Protein AF-A0A7X7GTH3-F1 (afdb_monomer_lite)

Radius of gyration: 14.43 Å; chains: 1; bounding box: 31×50×31 Å

Structure (mmCIF, N/CA/C/O backbone):
data_AF-A0A7X7GTH3-F1
#
_entry.id   AF-A0A7X7GTH3-F1
#
loop_
_atom_site.group_PDB
_atom_site.id
_atom_site.type_symbol
_atom_site.label_atom_id
_atom_site.label_alt_id
_atom_site.label_comp_id
_atom_site.label_asym_id
_atom_site.label_entity_id
_atom_site.label_seq_id
_atom_site.pdbx_PDB_ins_code
_atom_site.Cartn_x
_atom_site.Cartn_y
_atom_site.Cartn_z
_atom_site.occupancy
_atom_site.B_iso_or_equiv
_atom_site.auth_seq_id
_atom_site.auth_comp_id
_atom_site.auth_asym_id
_atom_site.auth_atom_id
_atom_site.pdbx_PDB_model_num
ATOM 1 N N . MET A 1 1 ? 0.604 -34.550 0.422 1.00 40.12 1 MET A N 1
ATOM 2 C CA . MET A 1 1 ? 1.526 -33.837 -0.494 1.00 40.12 1 MET A CA 1
ATOM 3 C C . MET A 1 1 ? 0.858 -32.539 -0.937 1.00 40.12 1 MET A C 1
ATOM 5 O O . MET A 1 1 ? -0.022 -32.590 -1.784 1.00 40.12 1 MET A O 1
ATOM 9 N N . SER A 1 2 ? 1.193 -31.396 -0.328 1.00 47.06 2 SER A N 1
ATOM 10 C CA . SER A 1 2 ? 0.607 -30.098 -0.708 1.00 47.06 2 SER A CA 1
ATOM 11 C C . SER A 1 2 ? 1.187 -29.618 -2.035 1.00 47.06 2 SER A C 1
ATOM 13 O O . SER A 1 2 ? 2.391 -29.385 -2.149 1.00 47.06 2 SER A O 1
ATOM 15 N N . ALA A 1 3 ? 0.329 -29.478 -3.044 1.00 51.84 3 ALA A N 1
ATOM 16 C CA . ALA A 1 3 ? 0.685 -28.911 -4.334 1.00 51.84 3 ALA A CA 1
ATOM 17 C C . ALA A 1 3 ? 1.100 -27.442 -4.149 1.00 51.84 3 ALA A C 1
ATOM 19 O O . ALA A 1 3 ? 0.272 -26.579 -3.861 1.00 51.84 3 ALA A O 1
ATOM 20 N N . ARG A 1 4 ? 2.396 -27.144 -4.306 1.00 56.72 4 ARG A N 1
ATOM 21 C CA . ARG A 1 4 ? 2.867 -25.758 -4.422 1.00 56.72 4 ARG A CA 1
ATOM 22 C C . ARG A 1 4 ? 2.154 -25.108 -5.616 1.00 56.72 4 ARG A C 1
ATOM 24 O O . ARG A 1 4 ? 2.188 -25.691 -6.703 1.00 56.72 4 ARG A O 1
ATOM 31 N N . PRO A 1 5 ? 1.552 -23.915 -5.465 1.00 54.31 5 PRO A N 1
ATOM 32 C CA . PRO A 1 5 ? 0.898 -23.250 -6.579 1.00 54.31 5 PRO A CA 1
ATOM 33 C C . PRO A 1 5 ? 1.935 -22.921 -7.661 1.00 54.31 5 PRO A C 1
ATOM 35 O O . PRO A 1 5 ? 2.806 -22.061 -7.488 1.00 54.31 5 PRO A O 1
ATOM 38 N N . ARG A 1 6 ? 1.852 -23.648 -8.783 1.00 62.16 6 ARG A N 1
ATOM 39 C CA . ARG A 1 6 ? 2.665 -23.416 -9.988 1.00 62.16 6 ARG A CA 1
ATOM 40 C C . ARG A 1 6 ? 2.280 -22.112 -10.693 1.00 62.16 6 ARG A C 1
ATOM 42 O O . ARG A 1 6 ? 3.102 -21.569 -11.417 1.00 62.16 6 ARG A O 1
ATOM 49 N N . ASP A 1 7 ? 1.093 -21.581 -10.407 1.00 67.50 7 ASP A N 1
ATOM 50 C CA . ASP A 1 7 ? 0.608 -20.305 -10.923 1.00 67.50 7 ASP A CA 1
ATOM 51 C C . ASP A 1 7 ? 1.121 -19.115 -10.071 1.00 67.50 7 ASP A C 1
ATOM 53 O O . ASP A 1 7 ? 0.790 -19.014 -8.880 1.00 67.50 7 ASP A O 1
ATOM 57 N N . PRO A 1 8 ? 1.926 -18.196 -10.640 1.00 60.47 8 PRO A N 1
ATOM 58 C CA . PRO A 1 8 ? 2.367 -16.986 -9.949 1.00 60.47 8 PRO A CA 1
ATOM 59 C C . PRO A 1 8 ? 1.199 -16.078 -9.526 1.00 60.47 8 PRO A C 1
ATOM 61 O O . PRO A 1 8 ? 1.297 -15.425 -8.487 1.00 60.47 8 PRO A O 1
ATOM 64 N N . ALA A 1 9 ? 0.068 -16.074 -10.242 1.00 63.25 9 ALA A N 1
ATOM 65 C CA . ALA A 1 9 ? -1.118 -15.316 -9.845 1.00 63.25 9 ALA A CA 1
ATOM 66 C C . ALA A 1 9 ? -1.812 -15.921 -8.612 1.00 63.25 9 ALA A C 1
ATOM 68 O O . ALA A 1 9 ? -2.314 -15.186 -7.759 1.00 63.25 9 ALA A O 1
ATOM 69 N N . ALA A 1 10 ? -1.804 -17.249 -8.464 1.00 61.56 10 ALA A N 1
ATOM 70 C CA . ALA A 1 10 ? -2.278 -17.924 -7.256 1.00 61.56 10 ALA A CA 1
ATOM 71 C C . ALA A 1 10 ? -1.404 -17.602 -6.031 1.00 61.56 10 ALA A C 1
ATOM 73 O O . ALA A 1 10 ? -1.941 -17.348 -4.954 1.00 61.56 10 ALA A O 1
ATOM 74 N N . ARG A 1 11 ? -0.074 -17.514 -6.196 1.00 60.28 11 ARG A N 1
ATOM 75 C CA . ARG A 1 11 ? 0.826 -17.039 -5.127 1.00 60.28 11 ARG A CA 1
ATOM 76 C C . ARG A 1 11 ? 0.549 -15.584 -4.748 1.00 60.28 11 ARG A C 1
ATOM 78 O O . ARG A 1 11 ? 0.432 -15.287 -3.566 1.00 60.28 11 ARG A O 1
ATOM 85 N N . THR A 1 12 ? 0.364 -14.689 -5.720 1.00 64.00 12 THR A N 1
ATOM 86 C CA . THR A 1 12 ? 0.014 -13.285 -5.436 1.00 64.00 12 THR A CA 1
ATOM 87 C C . THR A 1 12 ? -1.318 -13.155 -4.683 1.00 64.00 12 THR A C 1
ATOM 89 O O . THR A 1 12 ? -1.429 -12.312 -3.794 1.00 64.00 12 THR A O 1
ATOM 92 N N . ARG A 1 13 ? -2.316 -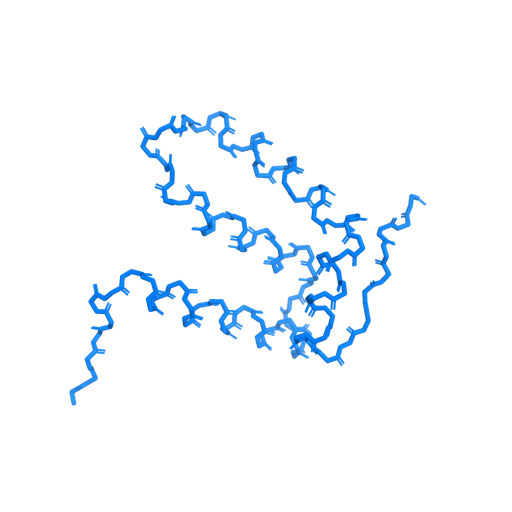13.992 -5.004 1.00 66.38 13 ARG A N 1
ATOM 93 C CA . ARG A 1 13 ? -3.607 -14.034 -4.292 1.00 66.38 13 ARG A CA 1
ATOM 94 C C . ARG A 1 13 ? -3.467 -14.562 -2.865 1.00 66.38 13 ARG A C 1
ATOM 96 O O . ARG A 1 13 ? -3.984 -13.937 -1.946 1.00 66.38 13 ARG A O 1
ATOM 103 N N . ALA A 1 14 ? -2.745 -15.666 -2.677 1.00 60.94 14 ALA A N 1
ATOM 104 C CA . ALA A 1 14 ? -2.530 -16.264 -1.360 1.00 60.94 14 ALA A CA 1
ATOM 105 C C . ALA A 1 14 ? -1.815 -15.299 -0.406 1.00 60.94 14 ALA A C 1
ATOM 107 O O . ALA A 1 14 ? -2.255 -15.116 0.724 1.00 60.94 14 ALA A O 1
ATOM 108 N N . VAL A 1 15 ? -0.772 -14.609 -0.876 1.00 65.00 15 VAL A N 1
ATOM 109 C CA . VAL A 1 15 ? -0.063 -13.667 -0.003 1.00 65.00 15 VAL A CA 1
ATOM 110 C C . VAL A 1 15 ? -0.820 -12.349 0.185 1.00 65.00 15 VAL A C 1
ATOM 112 O O . VAL A 1 15 ? -0.787 -11.770 1.265 1.00 65.00 15 VAL A O 1
ATOM 115 N N . GLY A 1 16 ? -1.596 -11.910 -0.813 1.00 72.25 16 GLY A N 1
ATOM 116 C CA . GLY A 1 16 ? -2.558 -10.820 -0.618 1.00 72.25 16 GLY A CA 1
ATOM 117 C C . GLY A 1 16 ? -3.583 -11.138 0.477 1.00 72.25 16 GLY A C 1
ATOM 118 O O . GLY A 1 16 ? -3.927 -10.261 1.263 1.00 72.25 16 GLY A O 1
ATOM 119 N N . SER A 1 17 ? -4.008 -12.401 0.578 1.00 79.06 17 SER A N 1
ATOM 120 C CA . SER A 1 17 ? -4.879 -12.873 1.658 1.00 79.06 17 SER A CA 1
ATOM 121 C C . SER A 1 17 ? -4.184 -12.856 3.023 1.00 79.06 17 SER A C 1
ATOM 123 O O . SER A 1 17 ? -4.824 -12.522 4.014 1.00 79.06 17 SER A O 1
ATOM 125 N N . GLU A 1 18 ? -2.900 -13.206 3.105 1.00 89.56 18 GLU A N 1
ATOM 126 C CA . GLU A 1 18 ? -2.152 -13.199 4.369 1.00 89.56 18 GLU A CA 1
ATOM 127 C C . GLU A 1 18 ? -1.893 -11.775 4.882 1.00 89.56 18 GLU A C 1
ATOM 129 O O . GLU A 1 18 ? -2.205 -11.472 6.034 1.00 89.56 18 GLU A O 1
ATOM 134 N N . ALA A 1 19 ? -1.410 -10.874 4.021 1.00 90.62 19 ALA A N 1
ATOM 135 C CA . ALA A 1 19 ? -1.191 -9.471 4.372 1.00 90.62 19 ALA A CA 1
ATOM 136 C C . ALA A 1 19 ? -2.498 -8.785 4.810 1.00 90.62 19 ALA A C 1
ATOM 138 O O . ALA A 1 19 ? -2.524 -8.069 5.810 1.00 90.62 19 ALA A O 1
ATOM 139 N N . LEU A 1 20 ? -3.612 -9.072 4.126 1.00 92.50 20 LEU A N 1
ATOM 140 C CA . LEU A 1 20 ? -4.928 -8.578 4.530 1.00 92.50 20 LEU A CA 1
ATOM 141 C C . LEU A 1 20 ? -5.363 -9.149 5.888 1.00 92.50 20 LEU A C 1
ATOM 143 O O . LEU A 1 20 ? -5.934 -8.430 6.701 1.00 92.50 20 LEU A O 1
ATOM 147 N N . GLN A 1 21 ? -5.097 -10.426 6.173 1.00 94.38 21 GLN A N 1
ATOM 148 C CA . GLN A 1 21 ? -5.405 -11.009 7.483 1.00 94.38 21 GLN A CA 1
ATOM 149 C C . GLN A 1 21 ? -4.574 -10.397 8.614 1.00 94.38 21 GLN A C 1
ATOM 151 O O . GLN A 1 21 ? -5.101 -10.244 9.714 1.00 94.38 21 GLN A O 1
ATOM 156 N N . ARG A 1 22 ? -3.305 -10.055 8.363 1.00 94.75 22 ARG A N 1
ATOM 157 C CA . ARG A 1 22 ? -2.459 -9.324 9.320 1.00 94.75 22 ARG A CA 1
ATOM 158 C C . ARG A 1 22 ? -3.033 -7.935 9.587 1.00 94.75 22 ARG A C 1
ATOM 160 O O . ARG A 1 22 ? -3.216 -7.562 10.743 1.00 94.75 22 ARG A O 1
ATOM 167 N N . LEU A 1 23 ? -3.444 -7.227 8.531 1.00 95.00 23 LEU A N 1
ATOM 168 C CA . LEU A 1 23 ? -4.103 -5.924 8.645 1.00 95.00 23 LEU A CA 1
ATOM 169 C C . LEU A 1 23 ? -5.392 -6.017 9.475 1.00 95.00 23 LEU A C 1
ATOM 171 O O . LEU A 1 23 ? -5.588 -5.232 10.402 1.00 95.00 23 LEU A O 1
ATOM 175 N N . ARG A 1 24 ? -6.235 -7.020 9.190 1.00 94.19 24 ARG A N 1
ATOM 176 C CA . ARG A 1 24 ? -7.477 -7.315 9.929 1.00 94.19 24 ARG A CA 1
ATOM 177 C C . ARG A 1 24 ? -7.239 -7.560 11.414 1.00 94.19 24 ARG A C 1
ATOM 179 O O . ARG A 1 24 ? -8.033 -7.120 12.235 1.00 94.19 24 ARG A O 1
ATOM 186 N N . ARG A 1 25 ? -6.160 -8.267 11.753 1.00 95.25 25 ARG A N 1
ATOM 187 C CA . ARG A 1 25 ? -5.777 -8.585 13.136 1.00 95.25 25 ARG A CA 1
ATOM 188 C C . ARG A 1 25 ? -5.049 -7.439 13.845 1.00 95.25 25 ARG A C 1
ATOM 190 O O . ARG A 1 25 ? -4.786 -7.551 15.035 1.00 95.25 25 ARG A O 1
ATOM 197 N N . GLY A 1 26 ? -4.732 -6.349 13.141 1.00 93.94 26 GLY A N 1
ATOM 198 C CA . GLY A 1 26 ? -3.933 -5.248 13.687 1.00 93.94 26 GLY A CA 1
ATOM 199 C C . GLY A 1 26 ? -2.442 -5.576 13.823 1.00 93.94 26 GLY A C 1
ATOM 200 O O . GLY A 1 26 ? -1.724 -4.866 14.512 1.00 93.94 26 GLY A O 1
ATOM 201 N N . GLU A 1 27 ? -1.970 -6.633 13.160 1.00 96.62 27 GLU A N 1
ATOM 202 C CA . GLU A 1 27 ? -0.566 -7.072 13.170 1.00 96.62 27 GLU A CA 1
ATOM 203 C C . GLU A 1 27 ? 0.315 -6.249 12.207 1.00 96.62 27 GLU A C 1
ATOM 205 O O . GLU A 1 27 ? 1.539 -6.372 12.225 1.00 96.62 27 GLU A O 1
ATOM 210 N N . CYS A 1 28 ? -0.296 -5.434 11.341 1.00 95.44 28 CYS A N 1
ATOM 211 C CA . CYS A 1 28 ? 0.379 -4.413 10.541 1.00 95.44 28 CYS A CA 1
ATOM 212 C C . CYS A 1 28 ? -0.500 -3.163 10.363 1.00 95.44 28 CYS A C 1
ATOM 214 O O . CYS A 1 28 ? -1.729 -3.208 10.519 1.00 95.44 28 CYS A O 1
ATOM 216 N N . THR A 1 29 ? 0.139 -2.040 10.034 1.00 95.44 29 THR A N 1
ATOM 217 C CA . THR A 1 29 ? -0.537 -0.780 9.696 1.00 95.44 29 THR A CA 1
ATOM 218 C C . THR A 1 29 ? -1.066 -0.798 8.258 1.00 95.44 29 THR A C 1
ATOM 220 O O . THR A 1 29 ? -0.694 -1.649 7.448 1.00 95.44 29 THR A O 1
ATOM 223 N N . LEU A 1 30 ? -1.951 0.151 7.926 1.00 94.69 30 LEU A N 1
ATOM 224 C CA . LEU A 1 30 ? -2.425 0.342 6.550 1.00 94.69 30 LEU A CA 1
ATOM 225 C C . LEU A 1 30 ? -1.265 0.620 5.588 1.00 94.69 30 LEU A C 1
ATOM 227 O O . LEU A 1 30 ? -1.199 0.008 4.527 1.00 94.69 30 LEU A O 1
ATOM 231 N N . GLU A 1 31 ? -0.356 1.508 5.981 1.00 95.62 31 GLU A N 1
ATOM 232 C CA . GLU A 1 31 ? 0.833 1.866 5.210 1.00 95.62 31 GLU A CA 1
ATOM 233 C C . GLU A 1 31 ? 1.704 0.639 4.926 1.00 95.62 31 GLU A 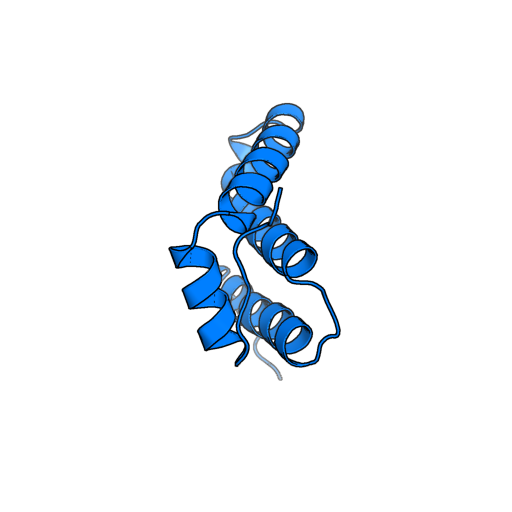C 1
ATOM 235 O O . GLU A 1 31 ? 1.984 0.350 3.768 1.00 95.62 31 GLU A O 1
ATOM 240 N N . GLN A 1 32 ? 2.019 -0.161 5.952 1.00 95.31 32 GLN A N 1
ATOM 241 C CA . GLN A 1 32 ? 2.779 -1.407 5.793 1.00 95.31 32 GLN A CA 1
ATOM 242 C C . GLN A 1 32 ? 2.079 -2.406 4.864 1.00 95.31 32 GLN A C 1
ATOM 244 O O . GLN A 1 32 ? 2.727 -3.108 4.091 1.00 95.31 32 GLN A O 1
ATOM 249 N N . TYR A 1 33 ? 0.749 -2.493 4.939 1.00 95.31 33 TYR A N 1
ATOM 250 C CA . TYR A 1 33 ? -0.024 -3.338 4.035 1.00 95.31 33 TYR A CA 1
ATOM 251 C C . TYR A 1 33 ? 0.055 -2.841 2.585 1.00 95.31 33 TYR A C 1
ATOM 253 O O . TYR A 1 33 ? 0.307 -3.643 1.687 1.00 95.31 33 TYR A O 1
ATOM 261 N N . LEU A 1 34 ? -0.170 -1.547 2.342 1.00 95.25 34 LEU A N 1
ATOM 262 C CA . LEU A 1 34 ? -0.142 -0.967 0.998 1.00 95.25 34 LEU A CA 1
ATOM 263 C C . LEU A 1 34 ? 1.249 -1.071 0.377 1.00 95.25 34 LEU A C 1
ATOM 265 O O . LEU A 1 34 ? 1.358 -1.476 -0.779 1.00 95.25 34 LEU A O 1
ATOM 269 N N . ASP A 1 35 ? 2.291 -0.807 1.159 1.00 95.19 35 ASP A N 1
ATOM 270 C CA . ASP A 1 35 ? 3.679 -0.934 0.732 1.00 95.19 35 ASP A CA 1
ATOM 271 C C . ASP A 1 35 ? 4.002 -2.365 0.271 1.00 95.19 35 ASP A C 1
ATOM 273 O O . ASP A 1 35 ? 4.393 -2.588 -0.876 1.00 95.19 35 ASP A O 1
ATOM 277 N N . GLU A 1 36 ? 3.676 -3.375 1.088 1.00 93.62 36 GLU A N 1
ATOM 278 C CA . GLU A 1 36 ? 3.880 -4.783 0.720 1.00 93.62 36 GLU A CA 1
ATOM 279 C C . GLU A 1 36 ? 3.099 -5.162 -0.559 1.00 93.62 36 GLU A C 1
ATOM 281 O O . GLU A 1 36 ? 3.547 -5.964 -1.392 1.00 93.62 36 GLU A O 1
ATOM 286 N N . ARG A 1 37 ? 1.900 -4.595 -0.748 1.00 92.00 37 ARG A N 1
ATOM 287 C CA . ARG A 1 37 ? 1.082 -4.819 -1.951 1.00 92.00 37 ARG A CA 1
ATOM 288 C C . ARG A 1 37 ? 1.705 -4.175 -3.188 1.00 92.00 37 ARG A C 1
ATOM 290 O O . ARG A 1 37 ? 1.704 -4.817 -4.245 1.00 92.00 37 ARG A O 1
ATOM 297 N N . ILE A 1 38 ? 2.235 -2.963 -3.056 1.00 93.00 38 ILE A N 1
ATOM 298 C CA . ILE A 1 38 ? 2.909 -2.217 -4.121 1.00 93.00 38 ILE A CA 1
ATOM 299 C C . ILE A 1 38 ? 4.195 -2.937 -4.521 1.00 93.00 38 ILE A C 1
ATOM 301 O O . ILE A 1 38 ? 4.347 -3.281 -5.695 1.00 93.00 38 ILE A O 1
ATOM 305 N N . GLU A 1 39 ? 5.057 -3.297 -3.568 1.00 90.62 39 GLU A N 1
ATOM 306 C CA . GLU A 1 39 ? 6.287 -4.047 -3.845 1.00 90.62 39 GLU A CA 1
ATOM 307 C C . GLU A 1 39 ? 6.010 -5.337 -4.626 1.00 90.62 39 GLU A C 1
ATOM 309 O O . GLU A 1 39 ? 6.661 -5.632 -5.636 1.00 90.62 39 GLU A O 1
ATOM 314 N N . ARG A 1 40 ? 4.997 -6.109 -4.211 1.00 87.81 40 ARG A N 1
ATOM 315 C CA . ARG A 1 40 ? 4.595 -7.343 -4.908 1.00 87.81 40 ARG A CA 1
ATOM 316 C C . ARG A 1 40 ? 4.076 -7.081 -6.317 1.00 87.81 40 ARG A C 1
ATOM 318 O O . ARG A 1 40 ? 4.324 -7.895 -7.210 1.00 87.81 40 ARG A O 1
ATOM 325 N N . ALA A 1 41 ? 3.343 -5.991 -6.535 1.00 87.62 41 ALA A N 1
ATOM 326 C CA . ALA A 1 41 ? 2.900 -5.608 -7.872 1.00 87.62 41 ALA A CA 1
ATOM 327 C C . ALA A 1 41 ? 4.105 -5.236 -8.755 1.00 87.62 41 ALA A C 1
ATOM 329 O O . ALA A 1 41 ? 4.204 -5.698 -9.894 1.00 87.62 41 ALA A O 1
ATOM 330 N N . MET A 1 42 ? 5.066 -4.502 -8.194 1.00 88.56 42 MET A N 1
ATOM 331 C CA . MET A 1 42 ? 6.278 -4.040 -8.872 1.00 88.56 42 MET A CA 1
ATOM 332 C C . MET A 1 42 ? 7.290 -5.153 -9.166 1.00 88.56 42 MET A C 1
ATOM 334 O O . MET A 1 42 ? 8.029 -5.069 -10.148 1.00 88.56 42 MET A O 1
ATOM 338 N N . GLN A 1 43 ? 7.296 -6.252 -8.401 1.00 85.50 43 GLN A N 1
ATOM 339 C CA . GLN A 1 43 ? 8.093 -7.453 -8.710 1.00 85.50 43 GLN A CA 1
ATOM 340 C C . GLN A 1 43 ? 7.853 -7.988 -10.125 1.00 85.50 43 GLN A C 1
ATOM 342 O O . GLN A 1 43 ? 8.784 -8.498 -10.747 1.00 85.50 43 GLN A O 1
ATOM 347 N N . ARG A 1 44 ? 6.649 -7.812 -10.678 1.00 81.38 44 ARG A N 1
ATOM 348 C CA . ARG A 1 44 ? 6.328 -8.236 -12.050 1.00 81.38 44 ARG A CA 1
ATOM 349 C C . ARG A 1 44 ? 7.022 -7.398 -13.124 1.00 81.38 44 ARG A C 1
ATOM 351 O O . ARG A 1 44 ? 7.222 -7.890 -14.229 1.00 81.38 44 ARG A O 1
ATOM 358 N N . TYR A 1 45 ? 7.425 -6.178 -12.786 1.00 82.69 45 TYR A N 1
ATOM 359 C CA . TYR A 1 45 ? 8.048 -5.223 -13.701 1.00 82.69 45 TYR A CA 1
ATOM 360 C C . TYR A 1 45 ? 9.547 -5.036 -13.437 1.00 82.69 45 TYR A C 1
ATOM 362 O O . TYR A 1 45 ? 10.178 -4.213 -14.089 1.00 82.69 45 TYR A O 1
ATOM 370 N N . GLY A 1 46 ? 10.149 -5.817 -12.532 1.00 74.25 46 GLY A N 1
ATOM 371 C CA . GLY A 1 46 ? 11.545 -5.632 -12.110 1.00 74.25 46 GLY A CA 1
ATOM 372 C C . GLY A 1 46 ? 12.595 -5.766 -13.221 1.00 74.25 46 GLY A C 1
ATOM 373 O O . GLY A 1 46 ? 13.713 -5.316 -13.043 1.00 74.25 46 GLY A O 1
ATOM 374 N N . ARG A 1 47 ? 12.257 -6.355 -14.378 1.00 78.62 47 ARG A N 1
ATOM 375 C CA . ARG A 1 47 ? 13.148 -6.380 -15.557 1.00 78.62 47 ARG A CA 1
ATOM 376 C C . ARG A 1 47 ? 13.043 -5.133 -16.443 1.00 78.62 47 ARG A C 1
ATOM 378 O O . ARG A 1 47 ? 13.879 -4.953 -17.316 1.00 78.62 47 ARG A O 1
ATOM 385 N N . LEU A 1 48 ? 11.990 -4.337 -16.268 1.00 80.75 48 LEU A N 1
ATOM 386 C CA . LEU A 1 48 ? 11.671 -3.158 -17.080 1.00 80.75 48 LEU A CA 1
ATOM 387 C C . LEU A 1 48 ? 11.989 -1.850 -16.349 1.00 80.75 48 LEU A C 1
ATOM 389 O O . LEU A 1 48 ? 12.149 -0.817 -16.987 1.00 80.75 48 LEU A O 1
ATOM 393 N N . ILE A 1 49 ? 12.061 -1.901 -15.020 1.00 77.69 49 ILE A N 1
ATOM 394 C CA . ILE A 1 49 ? 12.243 -0.746 -14.146 1.00 77.69 49 ILE A CA 1
ATOM 395 C C . ILE A 1 49 ? 13.545 -0.966 -13.379 1.00 77.69 49 ILE A C 1
ATOM 397 O O . ILE A 1 49 ? 13.633 -1.910 -12.597 1.00 77.69 49 ILE A O 1
ATOM 401 N N . GLY A 1 50 ? 14.551 -0.125 -13.635 1.00 80.31 50 GLY A N 1
ATOM 402 C CA . GLY A 1 50 ? 15.804 -0.136 -12.874 1.00 80.31 50 GLY A CA 1
ATOM 403 C C . GLY A 1 50 ? 15.584 0.240 -11.405 1.00 80.31 50 GLY A C 1
ATOM 404 O O . GLY A 1 50 ? 14.591 0.889 -11.078 1.00 80.31 50 GLY A O 1
ATOM 405 N N . ASP A 1 51 ? 16.511 -0.153 -10.532 1.00 79.88 51 ASP A N 1
ATOM 406 C CA . ASP A 1 51 ? 16.343 -0.072 -9.072 1.00 79.88 51 ASP A CA 1
ATOM 407 C C . ASP A 1 51 ? 16.066 1.352 -8.557 1.00 79.88 51 ASP A C 1
ATOM 409 O O . ASP A 1 51 ? 15.227 1.537 -7.682 1.00 79.88 51 ASP A O 1
ATOM 413 N N . GLU A 1 52 ? 16.682 2.373 -9.154 1.00 79.44 52 GLU A N 1
ATOM 414 C CA . GLU A 1 52 ? 16.452 3.779 -8.786 1.00 79.44 52 GLU A CA 1
ATOM 415 C C . GLU A 1 52 ? 15.011 4.232 -9.086 1.00 79.44 52 GLU A C 1
ATOM 417 O O . GLU A 1 52 ? 14.326 4.805 -8.241 1.00 79.44 52 GLU A O 1
ATOM 422 N N . HIS A 1 53 ? 14.494 3.885 -10.268 1.00 86.88 53 HIS A N 1
ATOM 423 C CA . HIS A 1 53 ? 13.107 4.178 -10.637 1.00 86.88 53 HIS A CA 1
ATOM 424 C C . HIS A 1 53 ? 12.107 3.348 -9.830 1.00 86.88 53 HIS A C 1
ATOM 42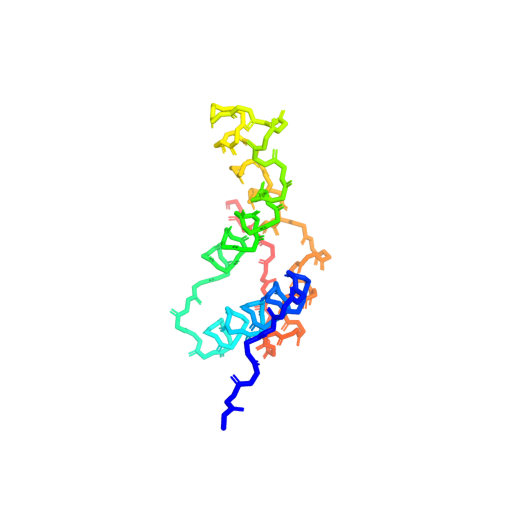6 O O . HIS A 1 53 ? 10.958 3.754 -9.662 1.00 86.88 53 HIS A O 1
ATOM 432 N N . ARG A 1 54 ? 12.527 2.176 -9.347 1.00 88.31 54 ARG A N 1
ATOM 433 C CA . ARG A 1 54 ? 11.705 1.278 -8.542 1.00 88.31 54 ARG A CA 1
ATOM 434 C C . ARG A 1 54 ? 11.407 1.877 -7.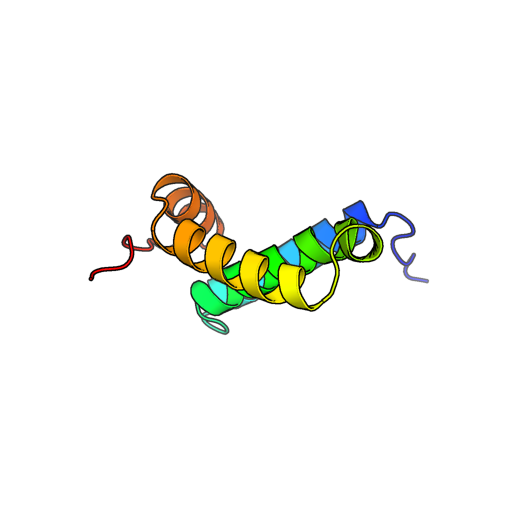173 1.00 88.31 54 ARG A C 1
ATOM 436 O O . ARG A 1 54 ? 10.259 1.827 -6.752 1.00 88.31 54 ARG A O 1
ATOM 443 N N . GLU A 1 55 ? 12.406 2.444 -6.510 1.00 89.31 55 GLU A N 1
ATOM 444 C CA . GLU A 1 55 ? 12.202 3.064 -5.200 1.00 89.31 55 GLU A CA 1
ATOM 445 C C . GLU A 1 55 ? 11.293 4.292 -5.314 1.00 89.31 55 GLU A C 1
ATOM 447 O O . GLU A 1 55 ? 10.253 4.358 -4.663 1.00 89.31 55 GLU A O 1
ATOM 452 N N . MET A 1 56 ? 11.590 5.183 -6.266 1.00 91.94 56 MET A N 1
ATOM 453 C CA . MET A 1 56 ? 10.764 6.362 -6.543 1.00 91.94 56 MET A CA 1
ATOM 454 C C . MET A 1 56 ? 9.303 5.991 -6.850 1.00 91.94 56 MET A C 1
ATOM 456 O O . MET A 1 56 ? 8.370 6.604 -6.335 1.00 91.94 56 MET A O 1
ATOM 460 N N . LEU A 1 57 ? 9.073 4.977 -7.692 1.00 92.31 57 LEU A N 1
ATOM 461 C CA . LEU A 1 57 ? 7.717 4.525 -8.011 1.00 92.31 57 LEU A CA 1
ATOM 462 C C . LEU A 1 57 ? 7.005 3.924 -6.795 1.00 92.31 57 LEU A C 1
ATOM 464 O O . LEU A 1 57 ? 5.803 4.138 -6.657 1.00 92.31 57 LEU A O 1
ATOM 468 N N . ARG A 1 58 ? 7.712 3.192 -5.924 1.00 93.75 58 ARG A N 1
ATOM 469 C CA . ARG A 1 58 ? 7.145 2.642 -4.682 1.00 93.75 58 ARG A CA 1
ATOM 470 C C . ARG A 1 58 ? 6.637 3.768 -3.787 1.00 93.75 58 ARG A C 1
ATOM 472 O O . ARG A 1 58 ? 5.475 3.734 -3.390 1.00 93.75 58 ARG A O 1
ATOM 479 N N . GLU A 1 59 ? 7.471 4.777 -3.544 1.00 94.44 59 GLU A N 1
ATOM 480 C CA . GLU A 1 59 ? 7.137 5.934 -2.705 1.00 94.44 59 GLU A CA 1
ATOM 481 C C . GLU A 1 59 ? 5.939 6.717 -3.256 1.00 94.44 59 GLU A C 1
ATOM 483 O O . GLU A 1 59 ? 4.981 6.981 -2.528 1.00 94.44 59 GLU A O 1
ATOM 488 N N . VAL A 1 60 ? 5.939 7.027 -4.558 1.00 95.38 60 VAL A N 1
ATOM 489 C CA . VAL A 1 60 ? 4.833 7.756 -5.201 1.00 95.38 60 VAL A CA 1
ATOM 490 C C . VAL A 1 60 ? 3.534 6.956 -5.137 1.00 95.38 60 VAL A C 1
ATOM 492 O O . VAL A 1 60 ? 2.489 7.505 -4.790 1.00 95.38 60 VAL A O 1
ATOM 495 N N . LEU A 1 61 ? 3.575 5.659 -5.453 1.00 95.56 61 LEU A N 1
ATOM 496 C CA . LEU A 1 61 ? 2.388 4.805 -5.400 1.00 95.56 61 LEU A CA 1
ATOM 497 C C . LEU A 1 61 ? 1.853 4.669 -3.973 1.00 95.56 61 LEU A C 1
ATOM 499 O O . LEU A 1 61 ? 0.637 4.648 -3.794 1.00 95.56 61 LEU A O 1
ATOM 503 N N . LEU A 1 62 ? 2.733 4.594 -2.973 1.00 96.19 62 LEU A N 1
ATOM 504 C CA . LEU A 1 62 ? 2.338 4.499 -1.571 1.00 96.19 62 LEU A CA 1
ATOM 505 C C . LEU A 1 62 ? 1.666 5.790 -1.107 1.00 96.19 62 LEU A C 1
ATOM 507 O O . LEU A 1 62 ? 0.564 5.735 -0.565 1.00 96.19 62 LEU A O 1
ATOM 511 N N . ALA A 1 63 ? 2.279 6.941 -1.392 1.00 95.56 63 ALA A N 1
ATOM 512 C CA . ALA A 1 63 ? 1.717 8.246 -1.064 1.00 95.56 63 ALA A CA 1
ATOM 513 C C . ALA A 1 63 ? 0.330 8.440 -1.698 1.00 95.56 63 ALA A C 1
ATOM 515 O O . ALA A 1 63 ? -0.611 8.828 -1.012 1.00 95.56 63 ALA A O 1
ATOM 516 N N . GLN A 1 64 ? 0.174 8.098 -2.982 1.00 95.75 64 GLN A N 1
ATOM 517 C CA . GLN A 1 64 ? -1.120 8.175 -3.669 1.00 95.75 64 GLN A CA 1
ATOM 518 C C . GLN A 1 64 ? -2.147 7.201 -3.073 1.00 95.75 64 GLN A C 1
ATOM 520 O O . GLN A 1 64 ? -3.292 7.577 -2.838 1.00 95.75 64 GLN A O 1
ATOM 525 N N . ALA A 1 65 ? -1.748 5.964 -2.769 1.00 94.88 65 ALA A N 1
ATOM 526 C CA . ALA A 1 65 ? -2.650 4.961 -2.207 1.00 94.88 65 ALA A CA 1
ATOM 527 C C . ALA A 1 65 ? -3.152 5.307 -0.795 1.00 94.88 65 ALA A C 1
ATOM 529 O O . ALA A 1 65 ? -4.246 4.885 -0.422 1.00 94.88 65 ALA A O 1
ATOM 530 N N . LEU A 1 66 ? -2.370 6.061 -0.017 1.00 95.38 66 LEU A N 1
ATOM 531 C CA . LEU A 1 66 ? -2.734 6.505 1.332 1.00 95.38 66 LEU A CA 1
ATOM 532 C C . LEU A 1 66 ? -3.765 7.639 1.353 1.00 95.38 66 LEU A C 1
ATOM 534 O O . LEU A 1 66 ? -4.407 7.852 2.383 1.00 95.38 66 LEU A O 1
ATOM 538 N N . VAL A 1 67 ? -3.931 8.359 0.243 1.00 94.62 67 VAL A N 1
ATOM 539 C CA . VAL A 1 67 ? -4.876 9.482 0.134 1.00 94.62 67 VAL A CA 1
ATOM 540 C C . VAL A 1 67 ? -6.034 9.201 -0.820 1.00 94.62 67 VAL A C 1
ATOM 542 O O . VAL A 1 67 ? -7.025 9.926 -0.792 1.00 94.62 67 VAL A O 1
ATOM 545 N N . ASP A 1 68 ? -5.949 8.153 -1.643 1.00 95.25 68 ASP A N 1
ATOM 546 C CA . ASP A 1 68 ? -7.017 7.768 -2.563 1.00 95.25 68 ASP A CA 1
ATOM 547 C C . ASP A 1 68 ? -8.217 7.179 -1.790 1.00 95.25 68 ASP A C 1
ATOM 549 O O . ASP A 1 68 ? -8.141 6.053 -1.279 1.00 95.25 68 ASP A O 1
ATOM 553 N N . PRO A 1 69 ? -9.363 7.886 -1.731 1.00 93.06 69 PRO A N 1
ATOM 554 C CA . PRO A 1 69 ? -10.517 7.449 -0.952 1.00 93.06 69 PRO A CA 1
ATOM 555 C C . PRO A 1 69 ? -11.092 6.120 -1.449 1.00 93.06 69 PRO A C 1
ATOM 557 O O . PRO A 1 69 ? -11.619 5.345 -0.653 1.00 93.06 69 PRO A O 1
ATOM 560 N N . VAL A 1 70 ? -10.957 5.819 -2.742 1.00 94.44 70 VAL A N 1
ATOM 561 C CA . VAL A 1 70 ? -11.441 4.571 -3.332 1.00 94.44 70 VAL A CA 1
ATOM 562 C C . VAL A 1 70 ? -10.593 3.404 -2.834 1.00 94.44 70 VAL A C 1
ATOM 564 O O . VAL A 1 70 ? -11.134 2.380 -2.410 1.00 94.44 70 VAL A O 1
ATOM 567 N N . ILE A 1 71 ? -9.265 3.550 -2.830 1.00 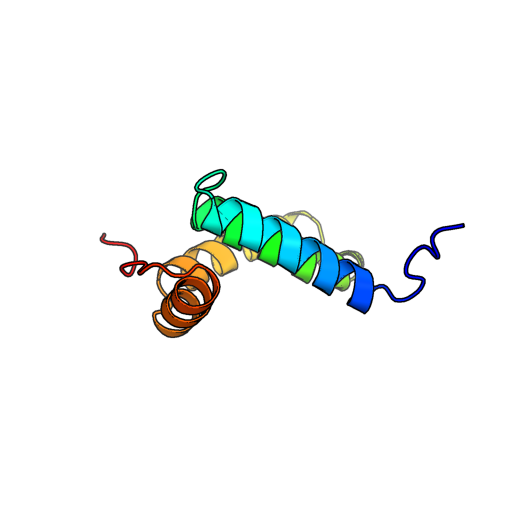93.50 71 ILE A N 1
ATOM 568 C CA . ILE A 1 71 ? -8.359 2.520 -2.301 1.00 93.50 71 ILE A CA 1
ATOM 569 C C . ILE A 1 71 ? -8.634 2.285 -0.814 1.00 93.50 71 ILE A C 1
ATOM 571 O O . ILE A 1 71 ? -8.775 1.132 -0.393 1.00 93.50 71 ILE A O 1
ATOM 575 N N . LEU A 1 72 ? -8.761 3.354 -0.031 1.00 93.56 72 LEU A N 1
ATOM 576 C CA . LEU A 1 72 ? -9.029 3.270 1.404 1.00 93.56 72 LEU A CA 1
ATOM 577 C C . LEU A 1 72 ? -10.367 2.597 1.709 1.00 93.56 72 LEU A C 1
ATOM 579 O O . LEU A 1 72 ? -10.428 1.735 2.587 1.00 93.56 72 LEU A O 1
ATOM 583 N N . GLU A 1 73 ? -11.417 2.914 0.950 1.00 92.88 73 GLU A N 1
ATOM 584 C CA . GLU A 1 73 ? -12.724 2.268 1.065 1.00 92.88 73 GLU A CA 1
ATOM 585 C C . GLU A 1 73 ? -12.635 0.766 0.760 1.00 92.88 73 GLU A C 1
ATOM 587 O O . GLU A 1 73 ? -13.145 -0.063 1.522 1.00 92.88 73 GLU A O 1
ATOM 592 N N . TYR A 1 74 ? -11.952 0.383 -0.325 1.00 92.88 74 TYR A N 1
ATOM 593 C CA . TYR A 1 74 ? -11.786 -1.026 -0.691 1.00 92.88 74 TYR A CA 1
ATOM 594 C C . TYR A 1 74 ? -11.004 -1.809 0.362 1.00 92.88 74 TYR A C 1
ATOM 596 O O . TYR A 1 74 ? -11.421 -2.904 0.758 1.00 92.88 74 TYR A O 1
ATOM 604 N N . VAL A 1 75 ? -9.880 -1.263 0.825 1.00 93.31 75 VAL A N 1
ATOM 605 C CA . VAL A 1 75 ? -9.058 -1.905 1.856 1.00 93.31 75 VAL A CA 1
ATOM 606 C C . VAL A 1 75 ? -9.812 -1.946 3.180 1.00 93.31 75 VAL A C 1
ATOM 608 O O . VAL A 1 75 ? -9.782 -2.972 3.856 1.00 93.31 75 VAL A O 1
ATOM 611 N N . GLY A 1 76 ? -10.552 -0.892 3.515 1.00 92.88 76 GLY A N 1
ATOM 612 C CA . GLY A 1 76 ? -11.378 -0.814 4.712 1.00 92.88 76 GLY A CA 1
ATOM 613 C C . GLY A 1 76 ? -12.465 -1.881 4.754 1.00 92.88 76 GLY A C 1
ATOM 614 O O . GLY A 1 76 ? -12.527 -2.680 5.692 1.00 92.88 76 GLY A O 1
ATOM 615 N N . ARG A 1 77 ? -13.254 -2.002 3.681 1.00 92.25 77 ARG A N 1
ATOM 616 C CA . ARG A 1 77 ? -14.265 -3.065 3.544 1.00 92.25 77 ARG A CA 1
ATOM 617 C C . ARG A 1 77 ? -13.654 -4.457 3.657 1.00 92.25 77 ARG A C 1
ATOM 619 O O . ARG A 1 77 ? -14.193 -5.310 4.357 1.00 92.25 77 ARG A O 1
ATOM 626 N N . ALA A 1 78 ? -12.518 -4.687 3.001 1.00 90.50 78 ALA A N 1
ATOM 627 C CA . ALA A 1 78 ? -11.825 -5.971 3.052 1.00 90.50 78 ALA A CA 1
ATOM 628 C C . ALA A 1 78 ? -11.232 -6.269 4.444 1.00 90.50 78 ALA A C 1
ATOM 630 O O . ALA A 1 78 ? -11.164 -7.429 4.860 1.00 90.50 78 ALA A O 1
ATOM 631 N N . ALA A 1 79 ? -10.811 -5.228 5.168 1.00 91.75 79 ALA A N 1
ATOM 632 C CA . ALA A 1 79 ? -10.249 -5.319 6.508 1.00 91.75 79 ALA A CA 1
ATOM 633 C C . ALA A 1 79 ? -11.313 -5.316 7.624 1.00 91.75 79 ALA A C 1
ATOM 635 O O . ALA A 1 79 ? -10.991 -5.612 8.773 1.00 91.75 79 ALA A O 1
ATOM 636 N N . GLY A 1 80 ? -12.571 -5.005 7.304 1.00 91.38 80 GLY A N 1
ATOM 637 C CA . GLY A 1 80 ? -13.647 -4.859 8.284 1.00 91.38 80 GLY A CA 1
ATOM 638 C C . GLY A 1 80 ? -13.473 -3.649 9.207 1.00 91.38 80 GLY A C 1
ATOM 639 O O . GLY A 1 80 ? -13.889 -3.715 10.360 1.00 91.38 80 GLY A O 1
ATOM 640 N N . ARG A 1 81 ? -12.827 -2.575 8.734 1.00 89.19 81 ARG A N 1
ATOM 641 C CA . ARG A 1 81 ? -12.637 -1.321 9.481 1.00 89.19 81 ARG A CA 1
ATOM 642 C C . ARG A 1 81 ? -12.561 -0.124 8.543 1.00 89.19 81 ARG A C 1
ATOM 644 O O . ARG A 1 81 ? -12.307 -0.293 7.360 1.00 89.19 81 ARG A O 1
ATOM 651 N N . GLU A 1 82 ? -12.743 1.078 9.064 1.00 88.88 82 GLU A N 1
ATOM 652 C CA . GLU A 1 82 ? -12.609 2.300 8.271 1.00 88.88 82 GLU A CA 1
ATOM 653 C C . GLU A 1 82 ? -11.184 2.847 8.339 1.00 88.88 82 GLU A C 1
ATOM 655 O O . GLU A 1 82 ? -10.501 2.733 9.361 1.00 88.88 82 GLU A O 1
ATOM 660 N N . PHE A 1 83 ? -10.743 3.432 7.229 1.00 85.94 83 PHE A N 1
ATOM 661 C CA . PHE A 1 83 ? -9.488 4.158 7.143 1.00 85.94 83 PHE A CA 1
ATOM 662 C C . PHE A 1 83 ? -9.800 5.578 6.684 1.00 85.94 83 PHE A C 1
ATOM 664 O O . PHE A 1 83 ? -10.275 5.741 5.557 1.00 85.94 83 PHE A O 1
ATOM 671 N N . PRO A 1 84 ? -9.584 6.595 7.531 1.00 77.75 84 PRO A N 1
ATOM 672 C CA . PRO A 1 84 ? -9.710 7.966 7.078 1.00 77.75 84 PRO A CA 1
ATOM 673 C C . PRO A 1 84 ? -8.621 8.253 6.031 1.00 77.75 84 PRO A C 1
ATOM 675 O O . PRO A 1 84 ? -7.523 7.693 6.136 1.00 77.75 84 PRO A O 1
ATOM 678 N N . PRO A 1 85 ? -8.895 9.114 5.036 1.00 71.19 85 PRO A N 1
ATOM 679 C CA . PRO A 1 85 ? -7.836 9.660 4.198 1.00 71.19 85 PRO A CA 1
ATOM 680 C C . PRO A 1 85 ? -6.772 10.314 5.075 1.00 71.19 85 PRO A C 1
ATOM 682 O O . PRO A 1 85 ? -7.108 10.916 6.101 1.00 71.19 85 PRO A O 1
ATOM 685 N N . GLY A 1 86 ? -5.500 10.140 4.691 1.00 64.06 86 GLY A N 1
ATOM 686 C CA . GLY A 1 86 ? -4.365 10.751 5.379 1.00 64.06 86 GLY A CA 1
ATOM 687 C C . GLY A 1 86 ? -4.675 12.213 5.693 1.00 64.06 86 GLY A C 1
ATOM 688 O O . GLY A 1 86 ? -4.976 12.991 4.792 1.00 64.06 86 GLY A O 1
ATOM 689 N N . SER A 1 87 ? -4.720 12.539 6.984 1.00 49.69 87 SER A N 1
ATOM 690 C CA . SER A 1 87 ? -4.881 13.915 7.445 1.00 49.69 87 SER A CA 1
ATOM 691 C C . SER A 1 87 ? -3.507 14.569 7.361 1.00 49.69 87 SER A C 1
ATOM 693 O O . SER A 1 87 ? -2.574 14.044 7.971 1.00 49.69 87 SER A O 1
ATOM 695 N N . ASP A 1 88 ? -3.399 15.633 6.562 1.00 42.94 88 ASP A N 1
ATOM 696 C CA . ASP A 1 88 ? -2.247 16.551 6.546 1.00 42.94 88 ASP A CA 1
ATOM 697 C C . ASP A 1 88 ? -1.884 17.041 7.960 1.00 42.94 88 ASP A C 1
ATOM 699 O O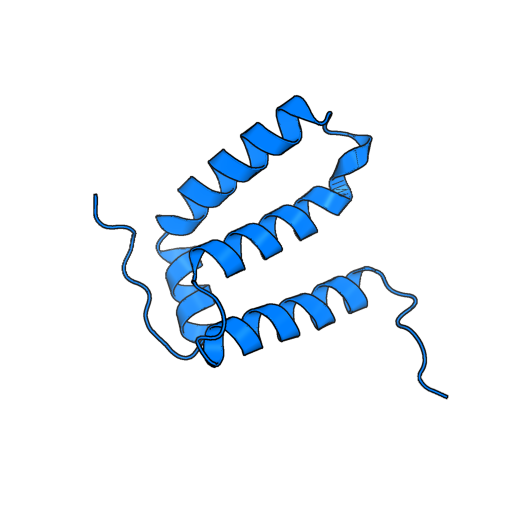 . ASP A 1 88 ? -2.818 17.313 8.758 1.00 42.94 88 ASP A O 1
#

Secondary structure (DSSP, 8-state):
-------HHHHHHHHHHHHHHHHHHTSS-HHHHHHHHHHHHHGGGTTTS-HHHHHHHHHHHHHHHHH-HHHHHHHHHHHTS-------

Foldseek 3Di:
DDDDPPDPVVVLVVVLVVLLVCLLVVVDDPLVSQLVNLVSVCVVCPVPADPVRSVVSSVVSSLCLLQPLVNQVVSQVSSVHHRDRDDD

pLDDT: mean 83.45, std 14.71, range [40.12, 96.62]

Sequence (88 aa):
MSARPRDPAARTRAVGSEALQRLRRGECTLEQYLDERIERAMQRYGRLIGDEHREMLREVLLAQALVDPVILEYVGRAAGREFPPGSD